Protein AF-A0A9D8XQU5-F1 (afdb_monomer_lite)

Secondary structure (DSSP, 8-state):
-HHHHHHHHHHHHHTT------PPPPPHHHHHHHHHHHHHHHHHHHHHHHHHHHHHHHHHHTT----TT--SGGGSPPPSS-SSTT--

Foldseek 3Di:
DVVVVVVVVVVVVVVPDDDDDDDDDDDPVNVVVVVVVVVVVVVVVVVVVVVCVVVQVVVVVVVNHDDPDDPDPVSDDDDPDQPDPPND

pLDDT: mean 87.33, std 10.63, range [61.97, 98.19]

Sequence (88 aa):
MRRFFCISLMSMMLLALPMKAQYPSVPADVQAAVDKMMEKCWASSDSAFAVALPIIEAEAAQGRPYVKLALKPNDLLRADIPAFPGAE

Radius of gyration: 28.32 Å; chains: 1; bounding box: 49×66×57 Å

Structure (mmCIF, N/CA/C/O backbone):
data_AF-A0A9D8XQU5-F1
#
_entry.id   AF-A0A9D8XQU5-F1
#
loop_
_atom_site.group_PDB
_atom_site.id
_atom_site.type_symbol
_atom_site.label_atom_id
_atom_site.label_alt_id
_atom_site.label_comp_id
_atom_site.label_asym_id
_atom_site.label_entity_id
_atom_site.label_seq_id
_atom_site.pdbx_PDB_ins_code
_atom_site.Cartn_x
_atom_site.Cartn_y
_atom_site.Cartn_z
_atom_site.occupancy
_atom_site.B_iso_or_equiv
_atom_site.auth_seq_id
_atom_site.auth_comp_id
_atom_site.auth_asym_id
_atom_site.auth_atom_id
_atom_site.pdbx_PDB_model_num
ATOM 1 N N . MET A 1 1 ? 28.664 52.206 -19.950 1.00 61.97 1 MET A N 1
ATOM 2 C CA . MET A 1 1 ? 27.480 51.849 -19.135 1.00 61.97 1 MET A CA 1
ATOM 3 C C . MET A 1 1 ? 26.566 50.820 -19.816 1.00 61.97 1 MET A C 1
ATOM 5 O O . MET A 1 1 ? 26.516 49.704 -19.325 1.00 61.97 1 MET A O 1
ATOM 9 N N . ARG A 1 2 ? 25.921 51.103 -20.967 1.00 64.31 2 ARG A N 1
ATOM 10 C CA . ARG A 1 2 ? 24.965 50.162 -21.621 1.00 64.31 2 ARG A CA 1
ATOM 11 C C . ARG A 1 2 ? 25.529 48.768 -21.952 1.00 64.31 2 ARG A C 1
ATOM 13 O O . ARG A 1 2 ? 24.854 47.782 -21.708 1.00 64.31 2 ARG A O 1
ATOM 20 N N . ARG A 1 3 ? 26.772 48.666 -22.443 1.00 62.97 3 ARG A N 1
ATOM 21 C CA . ARG A 1 3 ? 27.403 47.369 -22.780 1.00 62.97 3 ARG A CA 1
ATOM 22 C C . ARG A 1 3 ? 27.654 46.483 -21.551 1.00 62.97 3 ARG A C 1
ATOM 24 O O . ARG A 1 3 ? 27.354 45.300 -21.591 1.00 62.97 3 ARG A O 1
ATOM 31 N N . PHE A 1 4 ? 28.122 47.069 -20.449 1.00 67.69 4 PHE A N 1
ATOM 32 C CA . PHE A 1 4 ? 28.320 46.354 -19.180 1.00 67.69 4 PHE A CA 1
ATOM 33 C C . PHE A 1 4 ? 26.991 45.932 -18.541 1.00 67.69 4 PHE A C 1
ATOM 35 O O . PHE A 1 4 ? 26.903 44.849 -17.973 1.00 67.69 4 PHE A O 1
ATOM 42 N N . PHE A 1 5 ? 25.941 46.745 -18.704 1.00 70.19 5 PHE A N 1
ATOM 43 C CA . PHE A 1 5 ? 24.593 46.404 -18.250 1.00 70.19 5 PHE A CA 1
ATOM 44 C C . PHE A 1 5 ? 24.012 45.205 -19.018 1.00 70.19 5 PHE A C 1
ATOM 46 O O . PHE A 1 5 ? 23.482 44.287 -18.404 1.00 70.19 5 PHE A O 1
ATOM 53 N N . CYS A 1 6 ? 24.184 45.153 -20.345 1.00 72.88 6 CYS A N 1
ATOM 54 C CA . CYS A 1 6 ? 23.749 44.010 -21.157 1.00 72.88 6 CYS A CA 1
ATOM 55 C C . CYS A 1 6 ? 24.511 42.716 -20.830 1.00 72.88 6 CYS A C 1
ATOM 57 O O . CYS A 1 6 ? 23.908 41.649 -20.794 1.00 72.88 6 CYS A O 1
ATOM 59 N N . ILE A 1 7 ? 25.819 42.801 -20.564 1.00 78.88 7 ILE A N 1
ATOM 60 C CA . ILE A 1 7 ? 26.635 41.631 -20.194 1.00 78.88 7 ILE A CA 1
ATOM 61 C C . ILE A 1 7 ? 26.223 41.100 -18.812 1.00 78.88 7 ILE A C 1
ATOM 63 O O . ILE A 1 7 ? 26.090 39.892 -18.633 1.00 78.88 7 ILE A O 1
ATOM 67 N N . SER A 1 8 ? 25.952 41.999 -17.861 1.00 75.12 8 SER A N 1
ATOM 68 C CA . SER A 1 8 ? 25.429 41.647 -16.534 1.00 75.12 8 SER A CA 1
ATOM 69 C C . SER A 1 8 ? 24.066 40.945 -16.618 1.00 75.12 8 SER A C 1
ATOM 71 O O . SER A 1 8 ? 23.881 39.873 -16.043 1.00 75.12 8 SER A O 1
ATOM 73 N N . LEU A 1 9 ? 23.142 41.489 -17.418 1.00 76.19 9 LEU A N 1
ATOM 74 C CA . LEU A 1 9 ? 21.810 40.911 -17.618 1.00 76.19 9 LEU A CA 1
ATOM 75 C C . LEU A 1 9 ? 21.871 39.510 -18.255 1.00 76.19 9 LEU A C 1
ATOM 77 O O . LEU A 1 9 ? 21.115 38.619 -17.877 1.00 76.19 9 LEU A O 1
ATOM 81 N N . MET A 1 10 ? 22.802 39.300 -19.190 1.00 76.06 10 MET A N 1
ATOM 82 C CA . MET A 1 10 ? 22.991 38.011 -19.857 1.00 76.06 10 MET A CA 1
ATOM 83 C C . MET A 1 10 ? 23.610 36.957 -18.927 1.00 76.06 10 MET A C 1
ATOM 85 O O . MET A 1 10 ? 23.182 35.807 -18.939 1.00 76.06 10 MET A O 1
ATOM 89 N N . SER A 1 11 ? 24.551 37.353 -18.064 1.00 72.81 11 SER A N 1
ATOM 90 C CA . SER A 1 11 ? 25.133 36.473 -17.038 1.00 72.81 11 SER A CA 1
ATOM 91 C C . SER A 1 11 ? 24.082 35.983 -16.029 1.00 72.81 11 SER A C 1
ATOM 93 O O . SER A 1 11 ? 24.051 34.805 -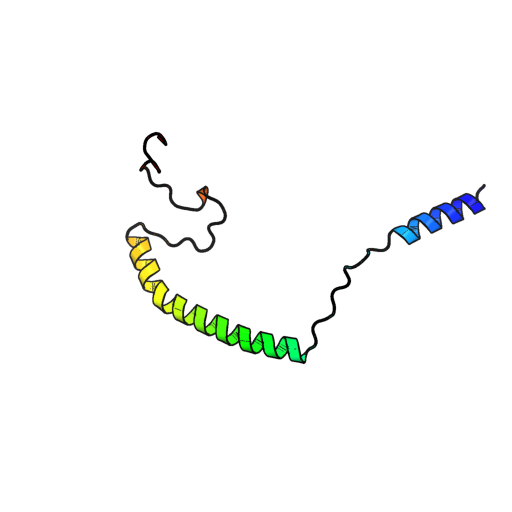15.674 1.00 72.81 11 SER A O 1
ATOM 95 N N . MET A 1 12 ? 23.150 36.859 -15.636 1.00 73.69 12 MET A N 1
ATOM 96 C CA . MET A 1 12 ? 22.043 36.520 -14.733 1.00 73.69 12 MET A CA 1
ATOM 97 C C . MET A 1 12 ? 21.075 35.487 -15.344 1.00 73.69 12 MET A C 1
ATOM 99 O O . MET A 1 12 ? 20.562 34.635 -14.624 1.00 73.69 12 MET A O 1
ATOM 103 N N . MET A 1 13 ? 20.847 35.518 -16.667 1.00 70.75 13 MET A N 1
ATOM 104 C CA . MET A 1 13 ? 19.999 34.53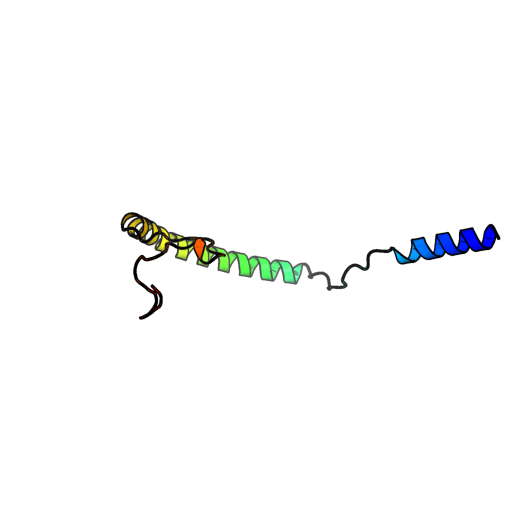0 -17.356 1.00 70.75 13 MET A CA 1
ATOM 105 C C . MET A 1 13 ? 20.654 33.146 -17.477 1.00 70.75 13 MET A C 1
ATOM 107 O O . MET A 1 13 ? 19.939 32.146 -17.458 1.00 70.75 13 MET A O 1
ATOM 111 N N . LEU A 1 14 ? 21.988 33.052 -17.567 1.00 68.88 14 LEU A N 1
ATOM 112 C CA . LEU A 1 14 ? 22.683 31.757 -17.654 1.00 68.88 14 LEU A CA 1
ATOM 113 C C . LEU A 1 14 ? 22.671 30.968 -16.332 1.00 68.88 14 LEU A C 1
ATOM 115 O O . LEU A 1 14 ? 22.743 29.742 -16.354 1.00 68.88 14 LEU A O 1
ATOM 119 N N . LEU A 1 15 ? 22.546 31.647 -15.189 1.00 67.50 15 LEU A N 1
ATOM 120 C CA . LEU A 1 15 ? 22.504 31.017 -13.861 1.00 67.50 15 LEU A CA 1
ATOM 121 C C . LEU A 1 15 ? 21.144 30.373 -13.527 1.00 67.50 15 LEU A C 1
ATOM 123 O O . LEU A 1 15 ? 21.034 29.676 -12.523 1.00 67.50 15 LEU A O 1
ATOM 127 N N . ALA A 1 16 ? 20.116 30.579 -14.358 1.00 67.75 16 ALA A N 1
ATOM 128 C CA . ALA A 1 16 ? 18.756 30.086 -14.128 1.00 67.75 16 ALA A CA 1
ATOM 129 C C . ALA A 1 16 ? 18.468 28.700 -14.746 1.00 67.75 16 ALA A C 1
ATOM 131 O O . ALA A 1 16 ? 17.307 28.291 -14.823 1.00 67.75 16 ALA A O 1
ATOM 132 N N . LEU A 1 17 ? 19.488 27.965 -15.206 1.00 72.56 17 LEU A N 1
ATOM 133 C CA . LEU A 1 17 ? 19.280 26.623 -15.753 1.00 72.56 17 LEU A CA 1
ATOM 134 C C . LEU A 1 17 ? 18.894 25.644 -14.627 1.00 72.56 17 LEU A C 1
ATOM 136 O O . LEU A 1 17 ? 19.642 25.507 -13.657 1.00 72.56 17 LEU A O 1
ATOM 140 N N . PRO A 1 18 ? 17.751 24.940 -14.733 1.00 73.31 18 PRO A N 1
ATOM 141 C CA . PRO A 1 18 ? 17.356 23.961 -13.732 1.00 73.31 18 PRO A CA 1
ATOM 142 C C . PRO A 1 18 ? 18.364 22.810 -13.718 1.00 73.31 18 PRO A C 1
ATOM 144 O O . PRO A 1 18 ? 18.461 22.033 -14.669 1.00 73.31 18 PRO A O 1
ATOM 147 N N . MET A 1 19 ? 19.104 22.685 -12.620 1.00 71.44 19 MET A N 1
ATOM 148 C CA . MET A 1 19 ? 19.994 21.558 -12.371 1.00 71.44 19 MET A CA 1
ATOM 149 C C . MET A 1 19 ? 19.128 20.321 -12.092 1.00 71.44 19 MET A C 1
ATOM 151 O O . MET A 1 19 ? 18.563 20.168 -11.009 1.00 71.44 19 MET A O 1
ATOM 155 N N . LYS A 1 20 ? 18.930 19.467 -13.101 1.00 73.94 20 LYS A N 1
ATOM 156 C CA . LYS A 1 20 ? 18.243 18.178 -12.935 1.00 73.94 20 LYS A CA 1
ATOM 157 C C . LYS A 1 20 ? 19.156 17.254 -12.124 1.00 73.94 20 LYS A C 1
ATOM 159 O O . LYS A 1 20 ? 20.350 17.179 -12.397 1.00 73.94 20 LYS A O 1
ATOM 164 N N . ALA A 1 21 ? 18.610 16.576 -11.116 1.00 77.88 21 ALA A N 1
ATOM 165 C CA . ALA A 1 21 ? 19.357 15.583 -10.348 1.00 77.88 21 ALA A CA 1
ATOM 166 C C . ALA A 1 21 ? 19.875 14.471 -11.279 1.00 77.88 21 ALA A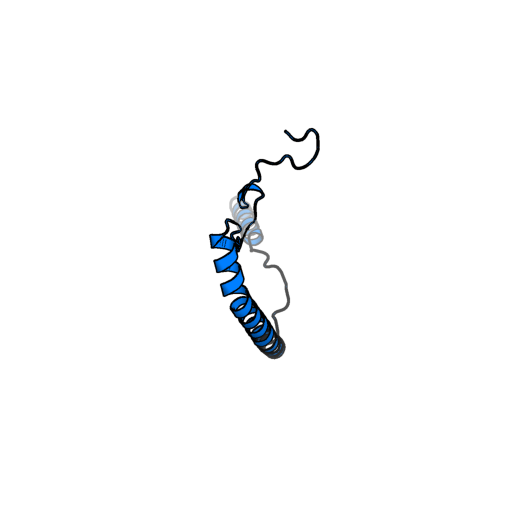 C 1
ATOM 168 O O . ALA A 1 21 ? 19.114 13.960 -12.102 1.00 77.88 21 ALA A O 1
ATOM 169 N N . GLN A 1 22 ? 21.150 14.096 -11.146 1.00 77.31 22 GLN A N 1
ATOM 170 C CA . GLN A 1 22 ? 21.784 13.095 -12.004 1.00 77.31 22 GLN A CA 1
ATOM 171 C C . GLN A 1 22 ? 21.656 11.702 -11.382 1.00 77.31 22 GLN A C 1
ATOM 173 O O . GLN A 1 22 ? 22.592 11.193 -10.769 1.00 77.31 22 GLN A O 1
ATOM 178 N N . TYR A 1 23 ? 20.486 11.085 -11.537 1.00 82.19 23 TYR A N 1
ATOM 179 C CA . TYR A 1 23 ? 20.343 9.647 -11.319 1.00 82.19 23 TYR A CA 1
ATOM 180 C C . TYR A 1 23 ? 20.548 8.904 -12.642 1.00 82.19 23 TYR A C 1
ATOM 182 O O . TYR A 1 23 ? 20.087 9.380 -13.684 1.00 82.19 23 TYR A O 1
ATOM 190 N N . PRO A 1 24 ? 21.250 7.760 -12.635 1.00 84.31 24 PRO A N 1
ATOM 191 C CA . PRO A 1 24 ? 21.400 6.945 -13.830 1.00 84.31 24 PRO A CA 1
ATOM 192 C C . PRO A 1 24 ? 20.029 6.468 -14.327 1.00 84.31 24 PRO A C 1
ATOM 194 O O . PRO A 1 24 ? 19.147 6.135 -13.535 1.00 84.31 24 PRO A O 1
ATOM 197 N N . SER A 1 25 ? 19.854 6.429 -15.648 1.00 88.12 25 SER A N 1
ATOM 198 C CA . SER A 1 25 ? 18.675 5.824 -16.269 1.00 88.12 25 SER A CA 1
ATOM 199 C C . SER A 1 25 ? 18.675 4.316 -16.031 1.00 88.12 25 SER A C 1
ATOM 201 O O . SER A 1 25 ? 19.715 3.674 -16.189 1.00 88.12 25 SER A O 1
ATOM 203 N N . VAL A 1 26 ? 17.514 3.749 -15.704 1.00 90.00 26 VAL A N 1
ATOM 204 C CA . VAL A 1 26 ? 17.366 2.301 -15.525 1.00 90.00 26 VAL A CA 1
ATOM 205 C C . VAL A 1 26 ? 17.487 1.606 -16.890 1.00 90.00 26 VAL A C 1
ATOM 207 O O . VAL A 1 26 ? 16.755 1.969 -17.814 1.00 90.00 26 VAL A O 1
ATOM 210 N N . PRO A 1 27 ? 18.398 0.630 -17.051 1.00 95.50 27 PRO A N 1
ATOM 211 C CA . PRO A 1 27 ? 18.477 -0.188 -18.258 1.00 95.50 27 PRO A CA 1
ATOM 212 C C . PRO A 1 27 ? 17.185 -0.982 -18.510 1.00 95.50 27 PRO A C 1
ATOM 214 O O . PRO A 1 27 ? 16.523 -1.424 -17.571 1.00 95.50 27 PRO A O 1
ATOM 217 N N . ALA A 1 28 ? 16.824 -1.182 -19.779 1.00 95.88 28 ALA A N 1
ATOM 218 C CA . ALA A 1 28 ? 15.552 -1.810 -20.152 1.00 95.88 28 ALA A CA 1
ATOM 219 C C . ALA A 1 28 ? 15.432 -3.277 -19.694 1.00 95.88 28 ALA A C 1
ATOM 221 O O . ALA A 1 28 ? 14.351 -3.727 -19.323 1.00 95.88 28 ALA A O 1
ATOM 222 N N . ASP A 1 29 ? 16.540 -4.015 -19.693 1.00 96.75 29 ASP A N 1
ATOM 223 C CA . ASP A 1 29 ? 16.629 -5.394 -19.209 1.00 96.75 29 ASP A CA 1
ATOM 224 C C . ASP A 1 29 ? 16.404 -5.486 -17.693 1.00 96.75 29 ASP A C 1
ATOM 226 O O . ASP A 1 29 ? 15.661 -6.352 -17.225 1.00 96.75 29 ASP A O 1
ATOM 230 N N . VAL A 1 30 ? 16.982 -4.551 -16.935 1.00 95.94 30 VAL A N 1
ATOM 231 C CA . VAL A 1 30 ? 16.783 -4.446 -15.484 1.00 95.94 30 VAL A CA 1
ATOM 232 C C . VAL A 1 30 ? 15.329 -4.105 -15.168 1.00 95.94 30 VAL A C 1
ATOM 234 O O . VAL A 1 30 ? 14.728 -4.748 -14.308 1.00 95.94 30 VAL A O 1
ATOM 237 N N . GLN A 1 31 ? 14.741 -3.147 -15.890 1.00 96.06 31 GLN A N 1
ATOM 238 C CA . GLN A 1 31 ? 13.335 -2.782 -15.716 1.00 96.06 31 GLN A CA 1
ATOM 239 C C . GLN A 1 31 ? 12.414 -3.982 -15.975 1.00 96.06 31 GLN A C 1
ATOM 241 O O . GLN A 1 31 ? 11.601 -4.320 -15.121 1.00 96.06 31 GLN A O 1
ATOM 246 N N . ALA A 1 32 ? 12.611 -4.700 -17.086 1.00 97.75 32 ALA A N 1
ATOM 247 C CA . ALA A 1 32 ? 11.802 -5.869 -17.427 1.00 97.75 32 ALA A CA 1
ATOM 248 C C . ALA A 1 32 ? 11.905 -6.998 -16.383 1.00 97.75 32 ALA A C 1
ATOM 250 O O . ALA A 1 32 ? 10.920 -7.683 -16.092 1.00 97.75 32 ALA A O 1
ATOM 251 N N . ALA A 1 33 ? 13.090 -7.202 -15.799 1.00 97.88 33 ALA A N 1
ATOM 252 C CA . ALA A 1 33 ? 13.283 -8.182 -14.735 1.00 97.88 33 ALA A CA 1
ATOM 253 C C . ALA A 1 33 ? 12.524 -7.795 -13.453 1.00 97.88 33 ALA A C 1
ATOM 255 O O . ALA A 1 33 ? 11.877 -8.651 -12.841 1.00 97.88 33 ALA A O 1
ATOM 256 N N . VAL A 1 34 ? 12.578 -6.516 -13.070 1.00 97.62 34 VAL A N 1
ATOM 257 C CA . VAL A 1 34 ? 11.846 -5.985 -11.912 1.00 97.62 34 VAL A CA 1
ATOM 258 C C . VAL A 1 34 ? 10.343 -6.059 -12.148 1.00 97.62 34 VAL A C 1
ATOM 260 O O . VAL A 1 34 ? 9.635 -6.551 -11.274 1.00 97.62 34 VAL A O 1
ATOM 263 N N . ASP A 1 35 ? 9.856 -5.667 -13.323 1.00 97.94 35 ASP A N 1
ATOM 264 C CA . ASP A 1 35 ? 8.430 -5.700 -13.659 1.00 97.94 35 ASP A CA 1
ATOM 265 C C . ASP A 1 35 ? 7.867 -7.119 -13.524 1.00 97.94 35 ASP A C 1
ATOM 267 O O . ASP A 1 35 ? 6.860 -7.331 -12.852 1.00 97.94 35 ASP A O 1
ATOM 271 N N . LYS A 1 36 ? 8.582 -8.121 -14.051 1.00 98.00 36 LYS A N 1
ATOM 272 C CA . LYS A 1 36 ? 8.201 -9.536 -13.925 1.00 98.00 36 LYS A CA 1
ATOM 273 C C . LYS A 1 36 ? 8.193 -10.027 -12.476 1.00 98.00 36 LYS A C 1
ATOM 275 O O . LYS A 1 36 ? 7.394 -10.891 -12.113 1.00 98.00 36 LYS A O 1
ATOM 280 N N . MET A 1 37 ? 9.121 -9.548 -11.650 1.00 98.00 37 MET A N 1
ATOM 281 C CA . MET A 1 37 ? 9.140 -9.873 -10.224 1.00 98.00 37 MET A CA 1
ATOM 282 C C . MET A 1 37 ? 7.950 -9.225 -9.512 1.00 98.00 37 MET A C 1
ATOM 284 O O . MET A 1 37 ? 7.247 -9.897 -8.758 1.00 98.00 37 MET A O 1
ATOM 288 N N . MET A 1 38 ? 7.708 -7.943 -9.780 1.00 98.12 38 MET A N 1
ATOM 289 C CA . MET A 1 38 ? 6.627 -7.177 -9.177 1.00 98.12 38 MET A CA 1
ATOM 290 C C . MET A 1 38 ? 5.267 -7.747 -9.560 1.00 98.12 38 MET A C 1
ATOM 292 O O . MET A 1 38 ? 4.456 -7.963 -8.671 1.00 98.12 38 MET A O 1
ATOM 296 N N . GLU A 1 39 ? 5.041 -8.120 -10.817 1.00 98.19 39 GLU A N 1
ATOM 297 C CA . GLU A 1 39 ? 3.800 -8.768 -11.255 1.00 98.19 39 GLU A CA 1
ATOM 298 C C . GLU A 1 39 ? 3.453 -9.993 -10.390 1.00 98.19 39 GLU A C 1
ATOM 300 O O . GLU A 1 39 ? 2.326 -10.135 -9.916 1.00 98.19 39 GLU A O 1
ATOM 305 N N . LYS A 1 40 ? 4.445 -10.840 -10.084 1.00 97.88 40 LYS A N 1
ATOM 306 C CA . LYS A 1 40 ? 4.251 -12.001 -9.201 1.00 97.88 40 LYS A CA 1
ATOM 307 C C . LYS A 1 40 ? 3.960 -11.601 -7.758 1.00 97.88 40 LYS A C 1
ATOM 309 O O . LYS A 1 40 ? 3.101 -12.210 -7.123 1.00 97.88 40 LYS A O 1
ATOM 314 N N . CYS A 1 41 ? 4.674 -10.605 -7.231 1.00 98.00 41 CYS A N 1
ATOM 315 C CA . CYS A 1 41 ? 4.442 -10.095 -5.880 1.00 98.00 41 CYS A CA 1
ATOM 316 C C . CYS A 1 41 ? 3.016 -9.550 -5.731 1.00 98.00 41 CYS A C 1
ATOM 318 O O . CYS A 1 41 ? 2.345 -9.851 -4.747 1.00 98.00 41 CYS A O 1
ATOM 320 N N . TRP A 1 42 ? 2.546 -8.794 -6.723 1.00 97.81 42 TRP A N 1
ATOM 321 C CA . TRP A 1 42 ? 1.210 -8.205 -6.734 1.00 97.81 42 TRP A CA 1
ATOM 322 C C . TRP A 1 42 ? 0.146 -9.291 -6.844 1.00 97.81 42 TRP A C 1
ATOM 324 O O . TRP A 1 42 ? -0.730 -9.348 -5.992 1.00 97.81 42 TRP A O 1
ATOM 334 N N . ALA A 1 43 ? 0.296 -10.242 -7.771 1.00 98.19 43 ALA A N 1
ATOM 335 C CA . ALA A 1 43 ? -0.624 -11.372 -7.887 1.00 98.19 43 ALA A CA 1
ATOM 336 C C 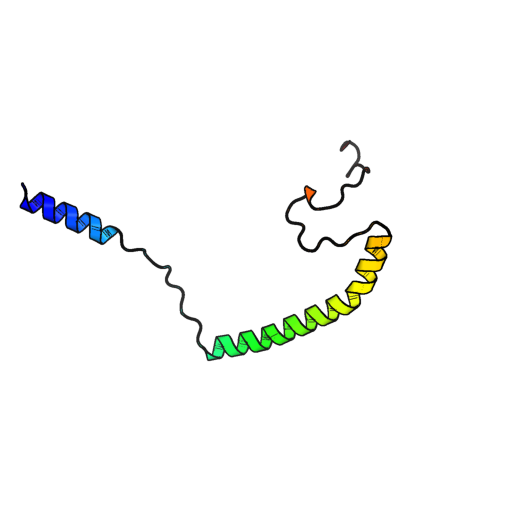. ALA A 1 43 ? -0.723 -12.188 -6.582 1.00 98.19 43 ALA A C 1
ATOM 338 O O . ALA A 1 43 ? -1.815 -12.570 -6.157 1.00 98.19 43 ALA A O 1
ATOM 339 N N . SER A 1 44 ? 0.408 -12.422 -5.904 1.00 97.94 44 SER A N 1
ATOM 340 C CA . SER A 1 44 ? 0.418 -13.088 -4.598 1.00 97.94 44 SER A CA 1
ATOM 341 C C . SER A 1 44 ? -0.304 -12.259 -3.533 1.00 97.94 44 SER A C 1
ATOM 343 O O . SER A 1 44 ? -1.106 -12.810 -2.780 1.00 97.94 44 SER A O 1
ATOM 345 N N . SER A 1 45 ? -0.043 -10.952 -3.468 1.00 97.62 45 SER A N 1
ATOM 346 C CA . SER A 1 45 ? -0.691 -10.039 -2.522 1.00 97.62 45 SER A CA 1
ATOM 347 C C . SER A 1 45 ? -2.203 -9.965 -2.747 1.00 97.62 45 SER A C 1
ATOM 349 O O . SER A 1 45 ? -2.972 -10.085 -1.795 1.00 97.62 45 SER A O 1
ATOM 351 N N . ASP A 1 46 ? -2.636 -9.836 -4.000 1.00 97.69 46 ASP A N 1
ATOM 352 C CA . ASP A 1 46 ? -4.045 -9.759 -4.383 1.00 97.69 46 ASP A CA 1
ATOM 353 C C . ASP A 1 46 ? -4.782 -11.053 -4.034 1.00 97.69 46 ASP A C 1
ATOM 355 O O . ASP A 1 46 ? -5.886 -11.014 -3.490 1.00 97.69 46 ASP A O 1
ATOM 359 N N . SER A 1 47 ? -4.149 -12.208 -4.270 1.00 97.94 47 SER A N 1
ATOM 360 C CA . SER A 1 47 ? -4.728 -13.503 -3.899 1.00 97.94 47 SER A CA 1
ATOM 361 C C . SER A 1 47 ? -4.920 -13.642 -2.384 1.00 97.94 47 SER A C 1
ATOM 363 O O . SER A 1 47 ? -5.981 -14.073 -1.933 1.00 97.94 47 SER A O 1
ATOM 365 N N . ALA A 1 48 ? -3.938 -13.214 -1.585 1.00 97.81 48 ALA A N 1
ATOM 366 C CA . ALA A 1 48 ? -4.038 -13.224 -0.129 1.00 97.81 48 ALA A CA 1
ATOM 367 C C . ALA A 1 48 ? -5.115 -12.245 0.364 1.00 97.81 48 ALA A C 1
ATOM 369 O O . ALA A 1 48 ? -5.891 -12.572 1.265 1.00 97.81 48 ALA A O 1
ATOM 370 N N . PHE A 1 49 ? -5.210 -11.068 -0.259 1.00 96.31 49 PHE A N 1
ATOM 371 C CA . PHE A 1 49 ? -6.231 -10.084 0.077 1.00 96.31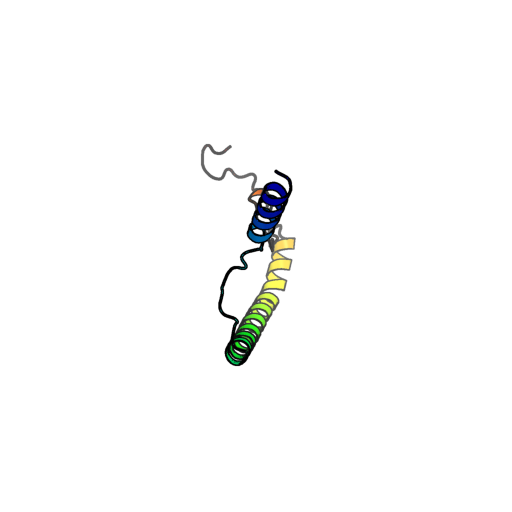 49 PHE A CA 1
ATOM 372 C C . PHE A 1 49 ? -7.641 -10.586 -0.252 1.00 96.31 49 PHE A C 1
ATOM 374 O O . PHE A 1 49 ? -8.552 -10.396 0.548 1.00 96.31 49 PHE A O 1
ATOM 381 N N . ALA A 1 50 ? -7.828 -11.284 -1.375 1.00 97.62 50 ALA A N 1
ATOM 382 C CA . ALA A 1 50 ? -9.114 -11.875 -1.742 1.00 97.62 50 ALA A CA 1
ATOM 383 C C . ALA A 1 50 ? -9.598 -12.914 -0.716 1.00 97.62 50 ALA A C 1
ATOM 385 O O . ALA A 1 50 ? -10.789 -12.969 -0.415 1.00 97.62 50 ALA A O 1
ATOM 386 N N . VAL A 1 51 ? -8.682 -13.699 -0.135 1.00 98.06 51 VAL A N 1
ATOM 387 C CA . VAL A 1 51 ? -9.000 -14.642 0.953 1.00 98.06 51 VAL A CA 1
ATOM 388 C C . VAL A 1 51 ? -9.371 -13.905 2.245 1.00 98.06 51 VAL A C 1
ATOM 390 O O . VAL A 1 51 ? -10.262 -14.344 2.968 1.00 98.06 51 VAL A O 1
ATOM 393 N N . ALA A 1 52 ? -8.717 -12.777 2.535 1.00 97.00 52 ALA A N 1
ATOM 394 C CA . ALA A 1 52 ? -8.987 -11.974 3.727 1.00 97.00 52 ALA A CA 1
ATOM 395 C C . ALA A 1 52 ? -10.268 -11.125 3.618 1.00 97.00 52 ALA A C 1
ATOM 397 O O . ALA A 1 52 ? -10.903 -10.844 4.634 1.00 97.00 52 ALA A O 1
ATOM 398 N N . LEU A 1 53 ? -10.666 -10.726 2.407 1.00 96.75 53 LEU A N 1
ATOM 399 C CA . LEU A 1 53 ? -11.812 -9.852 2.152 1.00 96.75 53 LEU A CA 1
ATOM 400 C C . LEU A 1 53 ? -13.127 -10.297 2.828 1.00 96.75 53 LEU A C 1
ATOM 402 O O . LEU A 1 53 ? -13.717 -9.465 3.514 1.00 96.75 53 LEU A O 1
ATOM 406 N N . PRO A 1 54 ? -13.583 -11.562 2.735 1.00 97.81 54 PRO A N 1
ATOM 407 C CA . PRO A 1 54 ? -14.815 -11.979 3.410 1.00 97.81 54 PRO A CA 1
ATOM 408 C C . PRO A 1 54 ? -14.725 -11.874 4.940 1.00 97.81 54 PRO A C 1
ATOM 410 O O . PRO A 1 54 ? -15.723 -11.586 5.599 1.00 97.81 54 PRO A O 1
ATOM 413 N N . ILE A 1 55 ? -13.536 -12.076 5.520 1.00 97.69 55 ILE A N 1
ATOM 414 C CA . ILE A 1 55 ? -13.311 -11.902 6.962 1.00 97.69 55 ILE A CA 1
ATOM 415 C C . ILE A 1 55 ? -13.423 -10.419 7.311 1.00 97.69 55 ILE A C 1
ATOM 417 O O . ILE A 1 55 ? -14.166 -10.066 8.219 1.00 97.69 55 ILE A O 1
ATOM 421 N N . ILE A 1 56 ? -12.755 -9.553 6.546 1.00 96.19 56 ILE A N 1
ATOM 422 C CA . ILE A 1 56 ? -12.825 -8.097 6.715 1.00 96.19 56 ILE A CA 1
ATOM 423 C C . ILE A 1 56 ? -14.278 -7.606 6.678 1.00 96.19 56 ILE A C 1
ATOM 425 O O . ILE A 1 56 ? -14.674 -6.799 7.516 1.00 96.19 56 ILE A O 1
ATOM 429 N N . GLU A 1 57 ? -15.083 -8.090 5.731 1.00 96.00 57 GLU A N 1
ATOM 430 C CA . GLU A 1 57 ? -16.495 -7.715 5.609 1.00 96.00 57 GLU A CA 1
ATOM 431 C C . GLU A 1 57 ? -17.328 -8.201 6.803 1.00 96.00 57 GLU A C 1
ATOM 433 O O . GLU A 1 57 ? -18.129 -7.440 7.355 1.00 96.00 57 GLU A O 1
ATOM 438 N N . ALA A 1 58 ? -17.106 -9.439 7.254 1.00 97.50 58 ALA A N 1
ATOM 439 C CA . ALA A 1 58 ? -17.776 -9.987 8.429 1.00 97.50 58 ALA A CA 1
ATOM 440 C C . ALA A 1 58 ? -17.410 -9.227 9.717 1.00 97.50 58 ALA A C 1
ATOM 442 O O . ALA A 1 58 ? -18.277 -8.941 10.542 1.00 97.50 58 ALA A O 1
ATOM 443 N N . GLU A 1 59 ? -16.140 -8.867 9.893 1.00 95.69 59 GLU A N 1
ATOM 444 C CA . GLU A 1 59 ? -15.673 -8.089 11.041 1.00 95.69 59 GLU A CA 1
ATOM 445 C C . GLU A 1 59 ? -16.161 -6.640 10.999 1.00 95.69 59 GLU A C 1
ATOM 447 O O . GLU A 1 59 ? -16.559 -6.096 12.032 1.00 95.69 59 GLU A O 1
ATOM 452 N N . ALA A 1 60 ? -16.228 -6.034 9.811 1.00 94.56 60 ALA A N 1
ATOM 453 C CA . ALA A 1 60 ? -16.809 -4.711 9.626 1.00 94.56 60 ALA A CA 1
ATOM 454 C C . ALA A 1 60 ? -18.280 -4.679 10.067 1.00 94.56 60 ALA A C 1
ATOM 456 O O . ALA A 1 60 ? -18.683 -3.752 10.771 1.00 94.56 60 ALA A O 1
ATOM 457 N N . ALA A 1 61 ? -19.057 -5.720 9.747 1.00 94.88 61 ALA A N 1
ATOM 458 C CA . ALA A 1 61 ? -20.433 -5.866 10.226 1.00 94.88 61 ALA A CA 1
ATOM 459 C C . ALA A 1 61 ? -20.530 -6.023 11.759 1.00 94.88 61 ALA A C 1
ATOM 461 O O . ALA A 1 61 ? -21.542 -5.660 12.352 1.00 94.88 61 ALA A O 1
ATOM 462 N N . GLN A 1 62 ? -19.473 -6.513 12.416 1.00 95.12 62 GLN A N 1
ATOM 463 C CA . GLN A 1 62 ? -19.362 -6.609 13.879 1.00 95.12 62 GLN A CA 1
ATOM 464 C C . GLN A 1 62 ? -18.793 -5.336 14.535 1.00 95.12 62 GLN A C 1
ATOM 466 O O . GLN A 1 62 ? -18.465 -5.353 15.722 1.00 95.12 62 GLN A O 1
ATOM 471 N N . GLY A 1 63 ? -18.641 -4.241 13.785 1.00 91.06 63 GLY A N 1
ATOM 472 C CA . GLY A 1 63 ? -18.093 -2.982 14.295 1.00 91.06 63 GLY A CA 1
ATOM 473 C C . GLY A 1 63 ? -16.562 -2.919 14.336 1.00 91.06 63 GLY A C 1
ATOM 474 O O . GLY A 1 63 ? -16.017 -2.007 14.950 1.00 91.06 63 GLY A O 1
ATOM 475 N N . ARG A 1 64 ? -15.858 -3.845 13.668 1.00 90.44 64 ARG A N 1
ATOM 476 C CA . ARG A 1 64 ? -14.391 -3.847 13.498 1.00 90.44 64 ARG A CA 1
ATOM 477 C C . ARG A 1 64 ? -13.994 -3.628 12.025 1.00 90.44 64 ARG A C 1
ATOM 479 O O . ARG A 1 64 ? -13.490 -4.544 11.381 1.00 90.44 64 ARG A O 1
ATOM 486 N N . PRO A 1 65 ? -14.249 -2.444 11.440 1.00 92.56 65 PRO A N 1
ATOM 487 C CA . PRO A 1 65 ? -13.944 -2.178 10.039 1.00 92.56 65 PRO A CA 1
ATOM 488 C C . PRO A 1 65 ? -12.438 -2.049 9.778 1.00 92.56 65 PRO A C 1
ATOM 490 O O . PRO A 1 65 ? -11.711 -1.373 10.505 1.00 92.56 65 PRO A O 1
ATOM 493 N N . TYR A 1 66 ? -11.986 -2.638 8.672 1.00 92.88 66 TYR A N 1
ATOM 494 C CA . TYR A 1 66 ? -10.641 -2.431 8.139 1.00 92.88 66 TYR A CA 1
ATOM 495 C C . TYR A 1 66 ? -10.526 -1.075 7.421 1.00 92.88 66 TYR A C 1
ATOM 497 O O . TYR A 1 66 ? -11.298 -0.776 6.507 1.00 92.88 66 TYR A O 1
ATOM 505 N N . VAL A 1 67 ? -9.522 -0.272 7.788 1.00 91.19 67 VAL A N 1
ATOM 506 C CA . VAL A 1 67 ? -9.240 1.040 7.179 1.00 91.19 67 VAL A CA 1
ATOM 507 C C . VAL A 1 67 ? -8.003 0.932 6.284 1.00 91.19 67 VAL A C 1
ATOM 509 O O . VAL A 1 67 ? -6.879 0.854 6.769 1.00 91.19 67 VAL A O 1
ATOM 512 N N . LYS A 1 68 ? -8.205 0.939 4.959 1.00 84.81 68 LYS A N 1
ATOM 513 C CA . LYS A 1 68 ? -7.150 0.690 3.952 1.00 84.81 68 LYS A CA 1
ATOM 514 C C . LYS A 1 68 ? -5.969 1.668 4.009 1.00 84.81 68 LYS A C 1
ATOM 516 O O . LYS A 1 68 ? -4.849 1.282 3.701 1.00 84.81 68 LYS A O 1
ATOM 521 N N . LEU A 1 69 ? -6.222 2.931 4.352 1.00 84.75 69 LEU A N 1
ATOM 522 C CA . LEU A 1 69 ? -5.236 4.017 4.326 1.00 84.75 69 LEU A CA 1
ATOM 523 C C . LEU A 1 69 ? -5.425 4.932 5.541 1.00 84.75 69 LEU A C 1
ATOM 525 O O . LEU A 1 69 ? -5.828 6.083 5.402 1.00 84.75 69 LEU A O 1
ATOM 529 N N . ALA A 1 70 ? -5.167 4.413 6.740 1.00 92.25 70 ALA A N 1
ATOM 530 C CA . ALA A 1 70 ? -5.117 5.238 7.944 1.00 92.25 70 ALA A CA 1
ATOM 531 C C . ALA A 1 70 ? -3.753 5.950 8.022 1.00 92.25 70 ALA A C 1
ATOM 533 O O . ALA A 1 70 ? -2.749 5.327 8.361 1.00 92.25 70 ALA A O 1
ATOM 534 N N . LEU A 1 71 ? -3.699 7.241 7.673 1.00 92.00 71 LEU A N 1
ATOM 535 C CA . LEU A 1 71 ? -2.466 8.045 7.717 1.00 92.00 71 LEU A CA 1
ATOM 536 C C . LEU A 1 71 ? -2.342 8.837 9.020 1.00 92.00 71 LEU A C 1
ATOM 538 O O . LEU A 1 71 ? -1.235 9.127 9.474 1.00 92.00 71 LEU A O 1
ATOM 542 N N . LYS A 1 72 ? -3.474 9.243 9.593 1.00 92.06 72 LYS A N 1
ATOM 543 C CA . LYS A 1 72 ? -3.556 10.069 10.796 1.00 92.06 72 LYS A CA 1
ATOM 544 C C . LYS A 1 72 ? -4.212 9.278 11.926 1.00 92.06 72 LYS A C 1
ATOM 546 O O . LYS A 1 72 ? -5.080 8.448 11.665 1.00 92.06 72 LYS A O 1
ATOM 551 N N . PRO A 1 73 ? -3.905 9.594 13.197 1.00 85.38 73 PRO A N 1
ATOM 552 C CA . PRO A 1 73 ? -4.540 8.930 14.338 1.00 85.38 73 PRO A CA 1
ATOM 553 C C . PRO A 1 73 ? -6.074 9.016 14.342 1.00 85.38 73 PRO A C 1
ATOM 555 O O . PRO A 1 73 ? -6.737 8.115 14.837 1.00 85.38 73 PRO A O 1
ATOM 558 N N . ASN A 1 74 ? -6.639 10.087 13.776 1.00 87.88 74 ASN A N 1
ATOM 559 C CA . ASN A 1 74 ? -8.087 10.290 13.705 1.00 87.88 74 ASN A CA 1
ATOM 560 C C . ASN A 1 74 ? -8.771 9.514 12.565 1.00 87.88 74 ASN A C 1
ATOM 562 O O . ASN A 1 74 ? -9.994 9.547 12.486 1.00 87.88 74 ASN A O 1
ATOM 566 N N . ASP A 1 75 ? -8.015 8.843 11.691 1.00 90.94 75 ASP A N 1
ATOM 567 C CA . ASP A 1 75 ? -8.588 8.009 10.624 1.00 90.94 75 ASP A CA 1
ATOM 568 C C . ASP A 1 75 ? -9.069 6.651 11.167 1.00 90.94 75 ASP A C 1
ATOM 570 O O . ASP A 1 75 ? -9.850 5.953 10.521 1.00 90.94 75 ASP A O 1
ATOM 574 N N . LEU A 1 76 ? -8.590 6.265 12.353 1.00 87.38 76 LEU A N 1
ATOM 575 C CA . LEU A 1 76 ? -8.987 5.050 13.052 1.00 87.38 76 LEU A CA 1
ATOM 576 C C . LEU A 1 76 ? -10.174 5.321 13.978 1.00 87.38 76 LEU A C 1
ATOM 578 O O . LEU A 1 76 ? -10.336 6.418 14.517 1.00 87.38 76 LEU A O 1
ATOM 582 N N . LEU A 1 77 ? -10.977 4.284 14.212 1.00 85.06 77 LEU A N 1
ATOM 583 C CA . LEU A 1 77 ? -12.020 4.328 15.230 1.00 85.06 77 LEU A CA 1
ATOM 584 C C . LEU A 1 77 ? -11.396 4.567 16.610 1.00 85.06 77 LEU A C 1
ATOM 586 O O . LEU A 1 77 ? -10.462 3.873 17.016 1.00 85.06 77 LEU A O 1
ATOM 590 N N . ARG A 1 78 ? -11.931 5.552 17.332 1.00 84.06 78 ARG A N 1
ATOM 591 C CA . ARG A 1 78 ? -11.581 5.825 18.727 1.00 84.06 78 ARG A CA 1
ATOM 592 C C . ARG A 1 78 ? -12.365 4.874 19.624 1.00 84.06 78 ARG A C 1
ATOM 594 O O . ARG A 1 78 ? -13.570 4.724 19.451 1.00 84.06 78 ARG A O 1
ATOM 601 N N . ALA A 1 79 ? -11.678 4.257 20.576 1.00 83.88 79 ALA A N 1
ATOM 602 C CA . ALA A 1 79 ? -12.335 3.578 21.681 1.00 83.88 79 ALA A CA 1
ATOM 603 C C . ALA A 1 79 ? -12.639 4.595 22.787 1.00 83.88 79 ALA A C 1
ATOM 605 O O . ALA A 1 79 ? -11.823 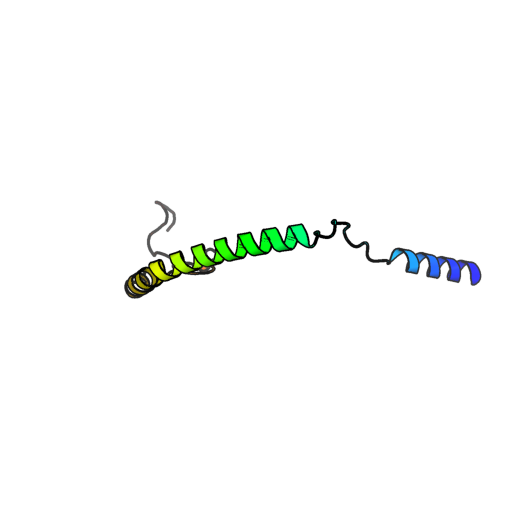5.481 23.041 1.00 83.88 79 ALA A O 1
ATOM 606 N N . ASP A 1 80 ? -13.769 4.424 23.471 1.00 84.94 80 ASP A N 1
ATOM 607 C CA . ASP A 1 80 ? -14.117 5.207 24.669 1.00 84.94 80 ASP A CA 1
ATOM 608 C C . ASP A 1 80 ? -13.255 4.826 25.885 1.00 84.94 80 ASP A C 1
ATOM 610 O O . ASP A 1 80 ? -13.266 5.491 26.917 1.00 84.94 80 ASP A O 1
ATOM 614 N N . ILE A 1 81 ? -12.516 3.722 25.773 1.00 86.12 81 ILE A N 1
ATOM 615 C CA . ILE A 1 81 ? -11.652 3.204 26.826 1.00 86.12 81 ILE A CA 1
ATOM 616 C C . ILE A 1 81 ? -10.364 4.041 26.848 1.00 86.12 81 ILE A C 1
ATOM 618 O O . ILE A 1 81 ? -9.726 4.186 25.797 1.00 86.12 81 ILE A O 1
ATOM 622 N N . PRO A 1 82 ? -9.932 4.551 28.016 1.00 85.06 82 PRO A N 1
ATOM 623 C CA . PRO A 1 82 ? -8.659 5.246 28.120 1.00 85.06 82 PRO A CA 1
ATOM 624 C C . PRO A 1 82 ? -7.511 4.302 27.749 1.00 85.06 82 PRO A C 1
ATOM 626 O O . PRO A 1 82 ? -7.523 3.114 28.078 1.00 85.06 82 PRO A O 1
ATOM 629 N N . ALA A 1 83 ? -6.491 4.834 27.074 1.00 86.12 83 ALA A N 1
ATOM 630 C CA . ALA A 1 83 ? -5.350 4.033 26.624 1.00 86.12 83 ALA A CA 1
ATOM 631 C C . ALA A 1 83 ? -4.546 3.436 27.798 1.00 86.12 83 ALA A C 1
ATOM 633 O O . ALA A 1 83 ? -3.943 2.373 27.665 1.00 86.12 83 ALA A O 1
ATOM 634 N N . PHE A 1 84 ? -4.527 4.133 28.937 1.00 89.62 84 PHE A N 1
ATOM 635 C CA . PHE A 1 84 ? -3.903 3.728 30.195 1.00 89.62 84 PHE A CA 1
ATOM 636 C C . PHE A 1 84 ? -4.512 4.536 31.361 1.00 89.62 84 PHE A C 1
ATOM 638 O O . PHE A 1 84 ? -5.154 5.563 31.121 1.00 89.62 84 PHE A O 1
ATOM 645 N N . PRO A 1 85 ? -4.325 4.113 32.626 1.00 90.56 85 PRO A N 1
ATOM 646 C CA . PRO A 1 85 ? -4.814 4.863 33.784 1.00 90.56 85 PRO A CA 1
ATOM 647 C C . PRO A 1 85 ? -4.302 6.315 33.793 1.00 90.56 85 PRO A C 1
ATOM 649 O O . PRO A 1 85 ? -3.093 6.537 33.745 1.00 90.56 85 PRO A O 1
ATOM 652 N N . GLY A 1 86 ? -5.212 7.294 33.862 1.00 83.44 86 GLY A N 1
ATOM 653 C CA . GLY A 1 86 ? -4.886 8.730 33.846 1.00 83.44 86 GLY A CA 1
ATOM 654 C C . GLY A 1 86 ? -4.861 9.396 32.462 1.00 83.44 86 GLY A C 1
ATOM 655 O O . GLY A 1 86 ? -4.454 10.550 32.368 1.00 83.44 86 GLY A O 1
ATOM 656 N N . ALA A 1 87 ? -5.282 8.691 31.406 1.00 82.44 87 ALA A N 1
ATOM 657 C CA . ALA A 1 87 ? -5.449 9.221 30.046 1.00 82.44 87 ALA A CA 1
ATOM 658 C C . ALA A 1 87 ? -6.912 9.573 29.691 1.00 82.44 87 ALA A C 1
ATOM 660 O O . ALA A 1 87 ? -7.244 9.606 28.504 1.00 82.44 87 ALA A O 1
ATOM 661 N N . GLU A 1 88 ? -7.769 9.749 30.705 1.00 74.19 88 GLU A N 1
ATOM 662 C CA . GLU A 1 88 ? -9.153 10.238 30.558 1.00 74.19 88 GLU A CA 1
ATOM 663 C C . GLU A 1 88 ? -9.203 11.695 30.073 1.00 74.19 88 GLU A C 1
ATOM 665 O O . GLU A 1 88 ? -8.322 12.491 30.482 1.00 74.19 88 GLU A O 1
#